Protein AF-A0A497QAN2-F1 (afdb_monomer)

Mean predicted aligned error: 10.4 Å

Sequence (99 aa):
MHITISEKNDDTTIGADDLYKSGKMPDMMKHWYSIRKQYPPEFLLAYRMGDFYEFFYDDAINVSKLLGLTLTKRGSGPSRHPLAGIPHKATQHFKTLVK

Foldseek 3Di:
DDDDDPDPPPDLAQALVNCQVVVVDDPVSVVVVVVVVVDDPLDFDQDDDDQKGKGWAPSQVVLCVQQVFDWDWDDDDNNTTIMTIDGNVPVVSVVSVPD

Nearest PDB structures (foldseek):
  5x9w-assembly1_B  TM=8.591E-01  e=1.165E-06  Neisseria gonorrhoeae FA 1090
  5yk4-assembly1_B  TM=8.885E-01  e=2.886E-06  Neisseria gonorrhoeae FA 1090
  1nne-assembly1_B  TM=8.740E-01  e=3.741E-06  Thermus aquaticus
  1fw6-assembly1_B  TM=8.736E-01  e=4.259E-06  Thermus aquaticus
  1nne-assembly1_A  TM=8.863E-01  e=1.773E-05  Thermus aquaticus

Structure (mmCIF, N/CA/C/O backbone):
data_AF-A0A497QAN2-F1
#
_entry.id   AF-A0A497QAN2-F1
#
loop_
_atom_site.group_PDB
_atom_site.id
_atom_site.type_symbol
_atom_site.label_atom_id
_atom_site.label_alt_id
_atom_site.label_comp_id
_atom_site.label_asym_id
_atom_site.label_entity_id
_atom_site.label_seq_id
_atom_site.pdbx_PDB_ins_code
_atom_site.Cartn_x
_atom_site.Cartn_y
_atom_site.Cartn_z
_atom_site.occupancy
_atom_site.B_iso_or_equiv
_atom_site.auth_seq_id
_atom_site.auth_comp_id
_atom_site.auth_asym_id
_atom_site.auth_atom_id
_atom_site.pdbx_PDB_model_num
ATOM 1 N N . MET A 1 1 ? 28.219 31.193 -13.334 1.00 38.09 1 MET A N 1
ATOM 2 C CA . MET A 1 1 ? 27.570 29.891 -13.599 1.00 38.09 1 MET A CA 1
ATOM 3 C C . MET A 1 1 ? 27.221 29.276 -12.256 1.00 38.09 1 MET A C 1
ATOM 5 O O . MET A 1 1 ? 28.122 28.836 -11.558 1.00 38.09 1 MET A O 1
ATOM 9 N N . HIS A 1 2 ? 25.955 29.353 -11.844 1.00 27.12 2 HIS A N 1
ATOM 10 C CA . HIS A 1 2 ? 25.498 28.745 -10.593 1.00 27.12 2 HIS A CA 1
ATOM 11 C C . HIS A 1 2 ? 25.283 27.250 -10.833 1.00 27.12 2 HIS A C 1
ATOM 13 O O . HIS A 1 2 ? 24.337 26.855 -11.506 1.00 27.12 2 HIS A O 1
ATOM 19 N N . ILE A 1 3 ? 26.202 26.436 -10.325 1.00 30.42 3 ILE A N 1
ATOM 20 C CA . ILE A 1 3 ? 26.040 24.989 -10.207 1.00 30.42 3 ILE A CA 1
ATOM 21 C C . ILE A 1 3 ? 25.399 24.709 -8.847 1.00 30.42 3 ILE A C 1
ATOM 23 O O . ILE A 1 3 ? 26.079 24.684 -7.825 1.00 30.42 3 ILE A O 1
ATOM 27 N N . THR A 1 4 ? 24.076 24.552 -8.822 1.00 31.05 4 THR A N 1
ATOM 28 C CA . THR A 1 4 ? 23.373 24.066 -7.630 1.00 31.05 4 THR A CA 1
ATOM 29 C C . THR A 1 4 ? 23.656 22.575 -7.493 1.00 31.05 4 THR A C 1
ATOM 31 O O . THR A 1 4 ? 23.233 21.772 -8.323 1.00 31.05 4 THR A O 1
ATOM 34 N N . ILE A 1 5 ? 24.414 22.223 -6.457 1.00 39.25 5 ILE A N 1
ATOM 35 C CA . ILE A 1 5 ? 24.661 20.849 -6.033 1.00 39.25 5 ILE A CA 1
ATOM 36 C C . ILE A 1 5 ? 23.306 20.264 -5.606 1.00 39.25 5 ILE A C 1
ATOM 38 O O . ILE A 1 5 ? 22.747 20.685 -4.597 1.00 39.25 5 ILE A O 1
ATOM 42 N N . SER A 1 6 ? 22.744 19.342 -6.393 1.00 39.44 6 SER A N 1
ATOM 43 C CA . SER A 1 6 ? 21.564 18.572 -5.993 1.00 39.44 6 SER A CA 1
ATOM 44 C C . SER A 1 6 ? 21.920 17.724 -4.774 1.00 39.44 6 SER A C 1
ATOM 46 O O . SER A 1 6 ? 22.775 16.839 -4.857 1.00 39.44 6 SER A O 1
ATOM 48 N N . GLU A 1 7 ? 21.281 18.027 -3.648 1.00 38.78 7 GLU A N 1
ATOM 49 C CA . GLU A 1 7 ? 21.362 17.268 -2.406 1.00 38.78 7 GLU A CA 1
ATOM 50 C C . GLU A 1 7 ? 21.048 15.792 -2.682 1.00 38.78 7 GLU A C 1
ATOM 52 O O . GLU A 1 7 ? 19.922 15.407 -3.000 1.00 38.78 7 GLU A O 1
ATOM 57 N N . LYS A 1 8 ? 22.078 14.946 -2.581 1.00 45.97 8 LYS A N 1
ATOM 58 C CA . LYS A 1 8 ? 21.909 13.506 -2.415 1.00 45.97 8 LYS A CA 1
ATOM 59 C C . LYS A 1 8 ? 21.388 13.277 -1.000 1.00 45.97 8 LYS A C 1
ATOM 61 O O . LYS A 1 8 ? 22.185 13.168 -0.073 1.00 45.97 8 LYS A O 1
ATOM 66 N N . ASN A 1 9 ? 20.068 13.210 -0.843 1.00 42.75 9 ASN A N 1
ATOM 67 C CA . ASN A 1 9 ? 19.476 12.672 0.374 1.00 42.75 9 ASN A CA 1
ATOM 68 C C . ASN A 1 9 ? 19.610 11.148 0.363 1.00 42.75 9 ASN A C 1
ATOM 70 O O . ASN A 1 9 ? 18.985 10.442 -0.428 1.00 42.75 9 ASN A O 1
ATOM 74 N N . ASP A 1 10 ? 20.480 10.677 1.245 1.00 43.72 10 ASP A N 1
ATOM 75 C CA . ASP A 1 10 ? 20.649 9.291 1.651 1.00 43.72 10 ASP A CA 1
ATOM 76 C C . ASP A 1 10 ? 19.418 8.861 2.478 1.00 43.72 10 ASP A C 1
ATOM 78 O O . ASP A 1 10 ? 19.418 8.894 3.702 1.00 43.72 10 ASP A O 1
ATOM 82 N N . ASP A 1 11 ? 18.322 8.509 1.804 1.00 43.88 11 ASP A N 1
ATOM 83 C CA . ASP A 1 11 ? 17.318 7.581 2.332 1.00 43.88 11 ASP A CA 1
ATOM 84 C C . ASP A 1 11 ? 17.089 6.518 1.259 1.00 43.88 11 ASP A C 1
ATOM 86 O O . ASP A 1 11 ? 16.772 6.800 0.106 1.00 43.88 11 ASP A O 1
ATOM 90 N N . THR A 1 12 ? 17.337 5.266 1.616 1.00 43.47 12 THR A N 1
ATOM 91 C CA . THR A 1 12 ? 17.404 4.114 0.707 1.00 43.47 12 THR A CA 1
ATOM 92 C C . THR A 1 12 ? 16.026 3.643 0.217 1.00 43.47 12 THR A C 1
ATOM 94 O O . THR A 1 12 ? 15.766 2.440 0.114 1.00 43.47 12 THR A O 1
ATOM 97 N N . THR A 1 13 ? 15.129 4.571 -0.113 1.00 52.00 13 THR A N 1
ATOM 98 C CA . THR A 1 13 ? 13.849 4.294 -0.761 1.00 52.00 13 THR A CA 1
ATOM 99 C C . THR A 1 13 ? 13.700 5.157 -2.013 1.00 52.00 13 THR A C 1
ATOM 101 O O . THR A 1 13 ? 13.384 6.339 -1.971 1.00 52.00 13 THR A O 1
ATOM 104 N N . ILE A 1 14 ? 13.950 4.556 -3.181 1.00 58.59 14 ILE A N 1
ATOM 105 C CA . ILE A 1 14 ? 13.631 5.200 -4.459 1.00 58.59 14 ILE A CA 1
ATOM 106 C C . ILE A 1 14 ? 12.108 5.379 -4.492 1.00 58.59 14 ILE A C 1
ATOM 108 O O . ILE A 1 14 ? 11.372 4.388 -4.444 1.00 58.59 14 ILE A O 1
ATOM 112 N N . GLY A 1 15 ? 11.642 6.629 -4.534 1.00 63.03 15 GLY A N 1
ATOM 113 C CA . GLY A 1 15 ? 10.221 6.950 -4.625 1.00 63.03 15 GLY A CA 1
ATOM 114 C C . GLY A 1 15 ? 9.578 6.303 -5.854 1.00 63.03 15 GLY A C 1
ATOM 115 O O . GLY A 1 15 ? 10.225 6.106 -6.886 1.00 63.03 15 GLY A O 1
ATOM 116 N N . ALA A 1 16 ? 8.288 5.965 -5.762 1.00 66.75 16 ALA A N 1
ATOM 117 C CA . ALA A 1 16 ? 7.561 5.342 -6.872 1.00 66.75 16 ALA A CA 1
ATOM 118 C C . ALA A 1 16 ? 7.615 6.195 -8.155 1.00 66.75 16 ALA A C 1
ATOM 120 O O . ALA A 1 16 ? 7.732 5.653 -9.253 1.00 66.75 16 ALA A O 1
ATOM 121 N N . ASP A 1 17 ? 7.571 7.524 -8.010 1.00 68.25 17 ASP A N 1
ATOM 122 C CA . ASP A 1 17 ? 7.651 8.480 -9.120 1.00 68.25 17 ASP A CA 1
ATOM 123 C C . ASP A 1 17 ? 9.029 8.466 -9.807 1.00 68.25 17 ASP A C 1
ATOM 125 O O . ASP A 1 17 ? 9.100 8.365 -11.033 1.00 68.25 17 ASP A O 1
ATOM 129 N N . ASP A 1 18 ? 10.119 8.454 -9.035 1.00 69.25 18 ASP A N 1
ATOM 130 C CA . ASP A 1 18 ? 11.490 8.343 -9.549 1.00 69.25 18 ASP A CA 1
ATOM 131 C C . ASP A 1 18 ? 11.750 7.001 -10.247 1.00 69.25 18 ASP A 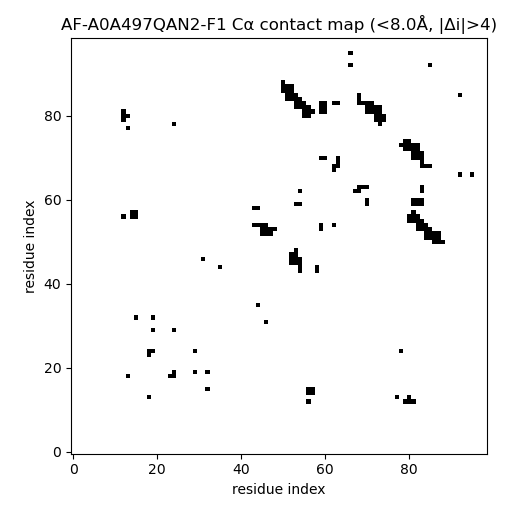C 1
ATOM 133 O O . ASP A 1 18 ? 12.350 6.946 -11.328 1.00 69.25 18 ASP A O 1
ATOM 137 N N . LEU A 1 19 ? 11.256 5.893 -9.682 1.00 70.75 19 LEU A N 1
ATOM 138 C CA . LEU A 1 19 ? 11.413 4.582 -10.311 1.00 70.75 19 LEU A CA 1
ATOM 139 C C . LEU A 1 19 ? 10.588 4.469 -11.604 1.00 70.75 19 LEU A C 1
ATOM 141 O O . LEU A 1 19 ? 11.058 3.878 -12.579 1.00 70.75 19 LEU A O 1
ATOM 145 N N . TYR A 1 20 ? 9.396 5.071 -11.643 1.00 70.31 20 TYR A N 1
ATOM 146 C CA . TYR A 1 20 ? 8.576 5.139 -12.851 1.00 70.31 20 TYR A CA 1
ATOM 147 C C . TYR A 1 20 ? 9.258 5.971 -13.948 1.00 70.31 20 TYR A C 1
ATOM 149 O O . TYR A 1 20 ? 9.384 5.505 -15.081 1.00 70.31 20 TYR A O 1
ATOM 157 N N . LYS A 1 21 ? 9.775 7.162 -13.612 1.00 70.12 21 LYS A N 1
ATOM 158 C CA . LYS A 1 21 ? 10.491 8.046 -14.551 1.00 70.12 21 LYS A CA 1
ATOM 159 C C . LYS A 1 21 ? 11.795 7.444 -15.076 1.00 70.12 21 LYS A C 1
ATOM 161 O O . LYS A 1 21 ? 12.142 7.663 -16.231 1.00 70.12 21 LYS A O 1
ATOM 166 N N . SER A 1 22 ? 12.502 6.664 -14.257 1.00 70.56 22 SER A N 1
ATOM 167 C CA . SER A 1 22 ? 13.750 6.000 -14.663 1.00 70.56 22 SER A CA 1
ATOM 168 C C . SER A 1 22 ? 13.549 4.771 -15.560 1.00 70.56 22 SER A C 1
ATOM 170 O O . SER A 1 22 ? 14.532 4.195 -16.026 1.00 70.56 22 SER A O 1
ATOM 172 N N . GLY A 1 23 ? 12.304 4.328 -15.785 1.00 70.56 23 GLY A N 1
ATOM 173 C CA . GLY A 1 23 ? 11.987 3.158 -16.612 1.00 70.56 23 GLY A CA 1
ATOM 174 C C . GLY A 1 23 ? 12.415 1.810 -16.013 1.00 70.56 23 GLY A C 1
ATOM 175 O O . GLY A 1 23 ? 12.194 0.773 -16.633 1.00 70.56 23 GLY A O 1
ATOM 176 N N . LYS A 1 24 ? 12.988 1.801 -14.801 1.00 72.19 24 LYS A N 1
ATOM 177 C CA . LYS A 1 24 ? 13.465 0.596 -14.092 1.00 72.19 24 LYS A CA 1
ATOM 178 C C . LYS A 1 24 ? 12.380 -0.090 -13.255 1.00 72.19 24 LYS A C 1
ATOM 180 O O . LYS A 1 24 ? 12.661 -1.041 -12.528 1.00 72.19 24 LYS A O 1
ATOM 185 N N . MET A 1 25 ? 11.148 0.403 -13.331 1.00 75.81 25 MET A N 1
ATOM 186 C CA . MET A 1 25 ? 10.002 -0.160 -12.631 1.00 75.81 25 MET A CA 1
ATOM 187 C C . MET A 1 25 ? 9.558 -1.484 -13.291 1.00 75.81 25 MET A C 1
ATOM 189 O O . MET A 1 25 ? 9.387 -1.512 -14.508 1.00 75.81 25 MET A O 1
ATOM 193 N N . PRO A 1 26 ? 9.341 -2.574 -12.530 1.00 78.81 26 PRO A N 1
ATOM 194 C CA . PRO A 1 26 ? 8.756 -3.809 -13.062 1.00 78.81 26 PRO A CA 1
ATOM 195 C C . PRO A 1 26 ? 7.372 -3.572 -13.683 1.00 78.81 26 PRO A C 1
ATOM 197 O O . PRO A 1 26 ? 6.631 -2.712 -13.211 1.00 78.81 26 P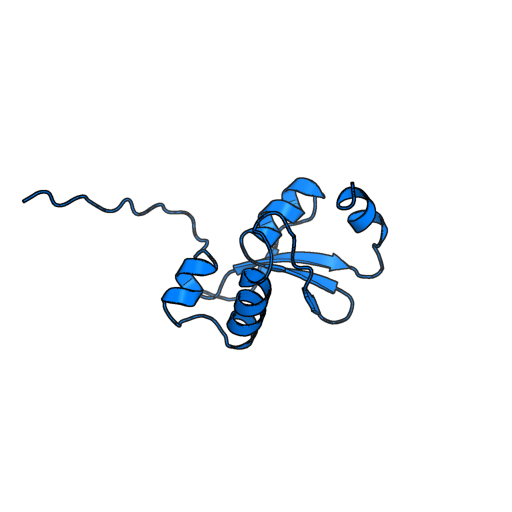RO A O 1
ATOM 200 N N . ASP A 1 27 ? 6.970 -4.351 -14.690 1.00 80.75 27 ASP A N 1
ATOM 201 C CA . ASP A 1 27 ? 5.705 -4.105 -15.411 1.00 80.75 27 ASP A CA 1
ATOM 202 C C . ASP A 1 27 ? 4.461 -4.149 -14.510 1.00 80.75 27 ASP A C 1
ATOM 204 O O . ASP A 1 27 ? 3.570 -3.308 -14.637 1.00 80.75 27 ASP A O 1
ATOM 208 N N . MET A 1 28 ? 4.443 -5.037 -13.511 1.00 78.12 28 MET A N 1
ATOM 209 C CA . MET A 1 28 ? 3.383 -5.068 -12.491 1.00 78.12 28 MET A CA 1
ATOM 210 C C . MET A 1 28 ? 3.307 -3.768 -11.678 1.00 78.12 28 MET A C 1
ATOM 212 O O . MET A 1 28 ? 2.222 -3.259 -11.401 1.00 78.12 28 MET A O 1
ATOM 216 N N . MET A 1 29 ? 4.461 -3.198 -11.328 1.00 79.69 29 MET A N 1
ATOM 217 C CA . MET A 1 29 ? 4.544 -1.931 -10.599 1.00 79.69 29 MET A CA 1
ATOM 218 C C . MET A 1 29 ? 4.124 -0.749 -11.478 1.00 79.69 29 MET A C 1
ATOM 220 O O . MET A 1 29 ? 3.463 0.160 -10.983 1.00 79.69 29 MET A O 1
ATOM 224 N N . LYS A 1 30 ? 4.431 -0.776 -12.785 1.00 81.81 30 LYS A N 1
ATOM 225 C CA . LYS A 1 30 ? 3.957 0.247 -13.735 1.00 81.81 30 LYS A CA 1
ATOM 226 C C . LYS A 1 30 ? 2.433 0.283 -13.788 1.00 81.81 30 LYS A C 1
ATOM 228 O O . LYS A 1 30 ? 1.850 1.364 -13.798 1.00 81.81 30 LYS A O 1
ATOM 233 N N . HIS A 1 31 ? 1.792 -0.886 -13.795 1.00 82.69 31 HIS A N 1
ATOM 234 C CA . HIS A 1 31 ? 0.335 -0.983 -13.784 1.00 82.69 31 HIS A CA 1
ATOM 235 C C . HIS A 1 31 ? -0.260 -0.426 -12.486 1.00 82.69 31 HIS A C 1
ATOM 237 O O . HIS A 1 31 ? -1.142 0.431 -12.538 1.00 82.69 31 HIS A O 1
ATOM 243 N N . TRP A 1 32 ? 0.274 -0.837 -11.330 1.00 83.06 32 TRP A N 1
ATOM 244 C CA . TRP A 1 32 ? -0.128 -0.276 -10.037 1.00 83.06 32 TRP A CA 1
ATOM 245 C C . TRP A 1 32 ? 0.018 1.250 -10.012 1.00 83.06 32 TRP A C 1
ATOM 247 O O . TRP A 1 32 ? -0.919 1.952 -9.642 1.00 83.06 32 TRP A O 1
ATOM 257 N N . TYR A 1 33 ? 1.154 1.772 -10.476 1.00 82.44 33 TYR A N 1
ATOM 258 C CA . TYR A 1 33 ? 1.437 3.204 -10.479 1.00 82.44 33 TYR A CA 1
ATOM 259 C C . TYR A 1 33 ? 0.526 3.985 -11.443 1.00 82.44 33 TYR A C 1
ATOM 261 O O . TYR A 1 33 ? 0.062 5.077 -11.116 1.00 82.44 33 TYR A O 1
ATOM 269 N N . SER A 1 34 ? 0.205 3.415 -12.609 1.00 83.75 34 SER A N 1
ATOM 270 C CA . SER A 1 34 ? -0.755 3.994 -13.558 1.00 83.75 34 SER A CA 1
ATOM 271 C C . SER A 1 34 ? -2.167 4.080 -12.975 1.00 83.75 34 SER A C 1
ATOM 273 O O . SER A 1 34 ? -2.858 5.073 -13.201 1.00 83.75 34 SER A O 1
ATOM 275 N N . ILE A 1 35 ? -2.589 3.084 -12.191 1.00 84.12 35 ILE A N 1
ATOM 276 C CA . ILE A 1 35 ? -3.856 3.137 -11.452 1.00 84.12 35 ILE A CA 1
ATOM 277 C C . ILE A 1 35 ? -3.758 4.160 -10.320 1.00 84.12 35 ILE A C 1
ATOM 279 O O . ILE A 1 35 ? -4.634 5.008 -10.195 1.00 84.12 35 ILE A O 1
ATOM 283 N N . ARG A 1 36 ? -2.671 4.154 -9.537 1.00 79.88 36 ARG A N 1
ATOM 284 C CA . ARG A 1 36 ? -2.465 5.086 -8.417 1.00 79.88 36 ARG A CA 1
ATOM 285 C C . ARG A 1 36 ? -2.547 6.546 -8.857 1.00 79.88 36 ARG A C 1
ATOM 287 O O . ARG A 1 36 ? -3.152 7.343 -8.149 1.00 79.88 36 ARG A O 1
ATOM 294 N N . LYS A 1 37 ? -2.003 6.878 -10.035 1.00 82.94 37 LYS A N 1
ATOM 295 C CA . LYS A 1 37 ? -2.051 8.226 -10.628 1.00 82.94 37 L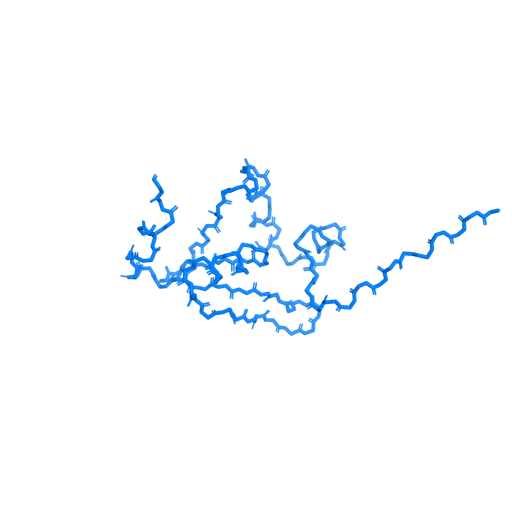YS A CA 1
ATOM 296 C C . LYS A 1 37 ? -3.449 8.714 -11.009 1.00 82.94 37 LYS A C 1
ATOM 298 O O . LYS A 1 37 ? -3.620 9.913 -11.194 1.00 82.94 37 LYS A O 1
ATOM 303 N N . GLN A 1 38 ? -4.421 7.817 -11.157 1.00 85.50 38 GLN A N 1
ATOM 304 C CA . GLN A 1 38 ? -5.802 8.190 -11.480 1.00 85.50 38 GLN A CA 1
ATOM 305 C C . GLN A 1 38 ? -6.590 8.649 -10.249 1.00 85.50 38 GLN A C 1
ATOM 307 O O . GLN A 1 38 ? -7.665 9.222 -10.399 1.00 85.50 38 GLN A O 1
ATOM 312 N N . TYR A 1 39 ? -6.060 8.423 -9.044 1.00 81.88 39 TYR A N 1
ATOM 313 C CA . TYR A 1 3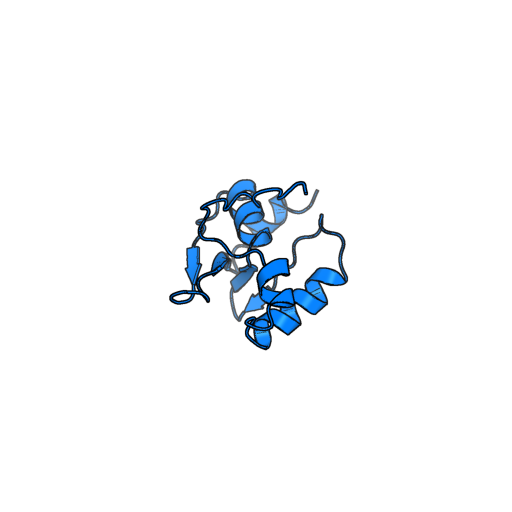9 ? -6.704 8.797 -7.791 1.00 81.88 39 TYR A CA 1
ATOM 314 C C . TYR A 1 39 ? -5.944 9.927 -7.090 1.00 81.88 39 TYR A C 1
ATOM 316 O O . TYR A 1 39 ? -4.725 10.041 -7.254 1.00 81.88 39 TYR A O 1
ATOM 324 N N . PRO A 1 40 ? -6.631 10.752 -6.277 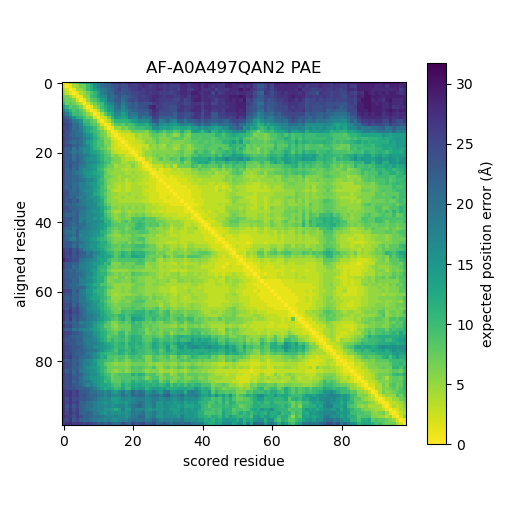1.00 80.06 40 PRO A N 1
ATOM 325 C CA . PRO A 1 40 ? -5.969 11.795 -5.509 1.00 80.06 40 PRO A CA 1
ATOM 326 C C . PRO A 1 40 ? -4.914 11.205 -4.555 1.00 80.06 40 PRO A C 1
ATOM 328 O O . PRO A 1 40 ? -5.059 10.068 -4.087 1.00 80.06 40 PRO A O 1
ATOM 331 N N . PRO A 1 41 ? -3.857 11.966 -4.224 1.00 72.88 41 PRO A N 1
ATOM 332 C CA . PRO A 1 41 ? -2.773 11.491 -3.359 1.00 72.88 41 PRO A CA 1
ATOM 333 C C . PRO A 1 41 ? -3.269 11.062 -1.969 1.00 72.88 41 PRO A C 1
ATOM 335 O O . PRO A 1 41 ? -2.686 10.173 -1.360 1.00 72.88 41 PRO A O 1
ATOM 338 N N . GLU A 1 42 ? -4.390 11.625 -1.522 1.00 74.38 42 GLU A N 1
ATOM 339 C CA . GLU A 1 42 ? -5.049 11.363 -0.238 1.00 74.38 42 GLU A CA 1
ATOM 340 C C . GLU A 1 42 ? -5.680 9.962 -0.141 1.00 74.38 42 GLU A C 1
ATOM 342 O O . GLU A 1 42 ? -5.947 9.472 0.955 1.00 74.38 42 GLU A O 1
ATOM 347 N N . PHE A 1 43 ? -5.929 9.306 -1.279 1.00 77.88 43 PHE A N 1
ATOM 348 C CA . PHE A 1 43 ? -6.543 7.981 -1.331 1.00 77.88 43 PHE A CA 1
ATOM 349 C C . PHE A 1 43 ? -5.480 6.896 -1.260 1.00 77.88 43 PHE A C 1
ATOM 351 O O . PHE A 1 43 ? -4.497 6.943 -1.986 1.00 77.88 43 PHE A O 1
ATOM 358 N N . LEU A 1 44 ? -5.710 5.866 -0.452 1.00 79.25 44 LEU A N 1
ATOM 359 C CA . LEU A 1 44 ? -4.821 4.711 -0.373 1.00 79.25 44 LEU A CA 1
ATOM 360 C C . LEU A 1 44 ? -5.258 3.640 -1.376 1.00 79.25 44 LEU A C 1
ATOM 362 O O . LEU A 1 44 ? -6.408 3.198 -1.358 1.00 79.25 44 LEU A O 1
ATOM 366 N N . LEU A 1 45 ? -4.339 3.182 -2.231 1.00 81.94 45 LEU A N 1
ATOM 367 C CA . LEU A 1 45 ? -4.615 2.094 -3.171 1.00 81.94 45 LEU A CA 1
ATOM 368 C C . LEU A 1 45 ? -4.276 0.741 -2.535 1.00 81.94 45 LEU A C 1
ATOM 370 O O . LEU A 1 45 ? -3.119 0.323 -2.519 1.00 81.94 45 LEU A O 1
ATOM 374 N N . ALA A 1 46 ? -5.301 0.049 -2.039 1.00 82.50 46 ALA A N 1
ATOM 375 C CA . ALA A 1 46 ? -5.174 -1.314 -1.532 1.00 82.50 46 ALA A CA 1
ATOM 376 C C . ALA A 1 46 ? -5.119 -2.310 -2.702 1.00 82.50 46 ALA A C 1
ATOM 378 O O . ALA A 1 46 ? -6.143 -2.630 -3.309 1.00 82.50 46 ALA A O 1
ATOM 379 N N . TYR A 1 47 ? -3.929 -2.814 -3.027 1.00 84.38 47 TYR A N 1
ATOM 380 C CA . TYR A 1 47 ? -3.765 -3.776 -4.113 1.00 84.38 47 TYR A CA 1
ATOM 381 C C . TYR A 1 47 ? -3.950 -5.200 -3.587 1.00 84.38 47 TYR A C 1
ATOM 383 O O . TYR A 1 47 ? -3.172 -5.684 -2.767 1.00 84.38 47 TYR A O 1
ATOM 391 N N . ARG A 1 48 ? -4.998 -5.895 -4.034 1.00 82.75 48 ARG A N 1
ATOM 392 C CA . ARG A 1 48 ? -5.288 -7.250 -3.554 1.00 82.75 48 ARG A CA 1
ATOM 393 C C . ARG A 1 48 ? -4.375 -8.278 -4.227 1.00 82.75 48 ARG A C 1
ATOM 395 O O . ARG A 1 48 ? -4.567 -8.603 -5.395 1.00 82.75 48 ARG A O 1
ATOM 402 N N . MET A 1 49 ? -3.456 -8.855 -3.457 1.00 81.38 49 MET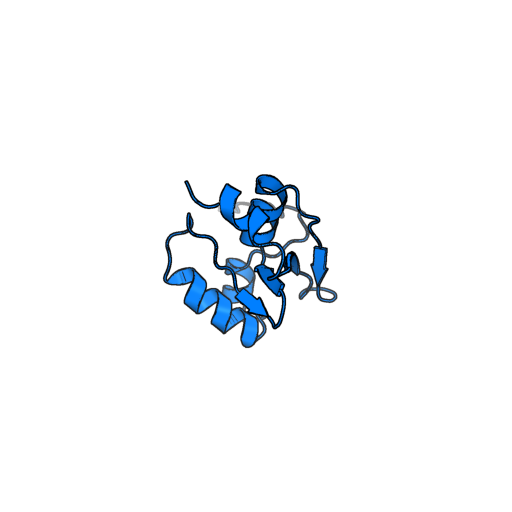 A N 1
ATOM 403 C CA . MET A 1 49 ? -2.665 -10.030 -3.830 1.00 81.38 49 MET A CA 1
ATOM 404 C C . MET A 1 49 ? -3.130 -11.238 -3.011 1.00 81.38 49 MET A C 1
ATOM 406 O O . MET A 1 49 ? -2.674 -11.482 -1.893 1.00 81.38 49 MET A O 1
ATOM 410 N N . GLY A 1 50 ? -4.071 -12.006 -3.565 1.00 83.38 50 GLY A N 1
ATOM 411 C CA . GLY A 1 50 ? -4.615 -13.198 -2.909 1.00 83.38 50 GLY A CA 1
ATOM 412 C C . GLY A 1 50 ? -5.405 -12.866 -1.638 1.00 83.38 50 GLY A C 1
ATOM 413 O O . GLY A 1 50 ? -6.454 -12.215 -1.709 1.00 83.38 50 GLY A O 1
ATOM 414 N N . ASP A 1 51 ? -4.907 -13.337 -0.491 1.00 85.12 51 ASP A N 1
ATOM 415 C CA . ASP A 1 51 ? -5.500 -13.105 0.837 1.00 85.12 51 ASP A CA 1
ATOM 416 C C . ASP A 1 51 ? -4.926 -11.859 1.533 1.00 85.12 51 ASP A C 1
ATOM 418 O O . ASP A 1 51 ? -5.257 -11.608 2.683 1.00 85.12 51 ASP A O 1
ATOM 422 N N . PHE A 1 52 ? -4.081 -11.06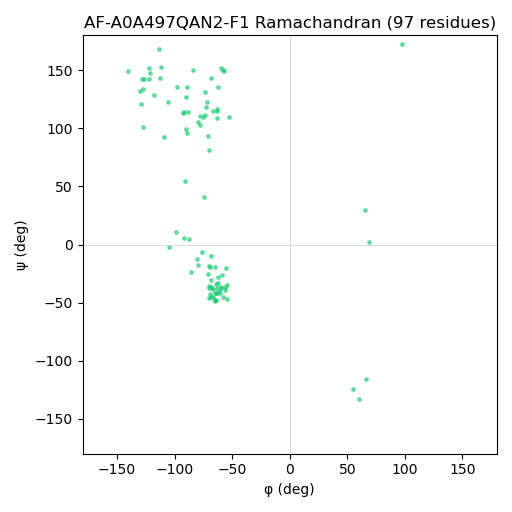0 0.872 1.00 82.62 52 PHE A N 1
ATOM 423 C CA . PHE A 1 52 ? -3.523 -9.829 1.437 1.00 82.62 52 PHE A CA 1
ATOM 424 C C . PHE A 1 52 ? -3.860 -8.612 0.576 1.00 82.62 52 PHE A C 1
ATOM 426 O O . PHE A 1 52 ? -3.851 -8.667 -0.653 1.00 82.62 52 PHE A O 1
ATOM 433 N N . TYR A 1 53 ? -4.127 -7.495 1.241 1.00 85.50 53 TYR A N 1
ATOM 434 C CA . TYR A 1 53 ? -4.081 -6.170 0.642 1.00 85.50 53 TYR A CA 1
ATOM 435 C C . TYR A 1 53 ? -2.683 -5.603 0.842 1.00 85.50 53 TYR A C 1
ATOM 437 O O . TYR A 1 53 ? -2.268 -5.360 1.975 1.00 85.50 53 TYR A O 1
ATOM 445 N N . GLU A 1 54 ? -1.958 -5.422 -0.254 1.00 85.75 54 GLU A N 1
ATOM 446 C CA . GLU A 1 54 ? -0.615 -4.863 -0.265 1.00 85.75 54 GLU A CA 1
ATOM 447 C C . GLU A 1 54 ? -0.659 -3.371 -0.621 1.00 85.75 54 GLU A C 1
ATOM 449 O O . GLU A 1 54 ? -1.345 -2.940 -1.551 1.00 85.75 54 GLU A O 1
ATOM 454 N N . PHE A 1 55 ? 0.107 -2.594 0.137 1.00 86.38 55 PHE A N 1
ATOM 455 C CA . PHE A 1 55 ? 0.418 -1.193 -0.114 1.00 86.38 55 PHE A CA 1
ATOM 456 C C . PHE A 1 55 ? 1.904 -1.089 -0.443 1.00 86.38 55 PHE A C 1
ATOM 458 O O . PHE A 1 55 ? 2.718 -1.801 0.152 1.00 86.38 55 PHE A O 1
ATOM 465 N N . PHE A 1 56 ? 2.263 -0.199 -1.365 1.00 84.88 56 PHE A N 1
ATOM 466 C CA . PHE A 1 56 ? 3.628 -0.066 -1.875 1.00 84.88 56 PHE A CA 1
ATOM 467 C C . PHE A 1 56 ? 4.168 1.350 -1.657 1.00 84.88 56 PHE A C 1
ATOM 469 O O . PHE A 1 56 ? 3.408 2.315 -1.648 1.00 84.88 56 PHE A O 1
ATOM 476 N N . TYR A 1 57 ? 5.492 1.480 -1.530 1.00 82.88 57 TYR A N 1
ATOM 477 C CA . TYR A 1 57 ? 6.187 2.772 -1.434 1.00 82.88 57 TYR A CA 1
ATOM 478 C C . TYR A 1 57 ? 5.654 3.657 -0.296 1.00 82.88 57 TYR A C 1
ATOM 480 O O . TYR A 1 57 ? 5.652 3.238 0.859 1.00 82.88 57 TYR A O 1
ATOM 488 N N . ASP A 1 58 ? 5.226 4.876 -0.617 1.00 81.69 58 ASP A N 1
ATOM 489 C CA . ASP A 1 58 ? 4.760 5.867 0.349 1.00 81.69 58 ASP A CA 1
ATOM 490 C C . ASP A 1 58 ? 3.458 5.429 1.034 1.00 81.69 58 ASP A C 1
ATOM 492 O O . ASP A 1 58 ? 3.328 5.536 2.253 1.00 81.69 58 ASP A O 1
ATOM 496 N N . ASP A 1 59 ? 2.547 4.796 0.283 1.00 81.31 59 ASP A N 1
ATOM 497 C CA . ASP A 1 59 ? 1.303 4.254 0.837 1.00 81.31 59 ASP A CA 1
ATOM 498 C C . ASP A 1 59 ? 1.598 3.215 1.927 1.00 81.31 59 ASP A C 1
ATOM 500 O O . ASP A 1 59 ? 0.932 3.193 2.960 1.00 81.31 59 ASP A O 1
ATOM 504 N N . ALA A 1 60 ? 2.642 2.397 1.753 1.00 85.38 60 ALA A N 1
ATOM 505 C CA . ALA A 1 60 ? 3.062 1.428 2.763 1.00 85.38 60 ALA A CA 1
ATOM 506 C C . ALA A 1 60 ? 3.521 2.098 4.063 1.00 85.38 60 ALA A C 1
ATOM 508 O O . ALA A 1 60 ? 3.191 1.629 5.153 1.00 85.38 60 ALA A O 1
ATOM 509 N N . ILE A 1 61 ? 4.276 3.193 3.954 1.00 83.81 61 ILE A N 1
ATOM 510 C CA . ILE A 1 61 ? 4.799 3.943 5.101 1.00 83.81 61 ILE A CA 1
ATOM 511 C C . ILE A 1 61 ? 3.648 4.632 5.838 1.00 83.81 61 ILE A C 1
ATOM 513 O O . ILE A 1 61 ? 3.564 4.545 7.065 1.00 83.81 61 ILE A O 1
ATOM 517 N N . ASN A 1 62 ? 2.738 5.269 5.099 1.00 82.94 62 ASN A N 1
ATOM 518 C CA . ASN A 1 62 ? 1.575 5.947 5.666 1.00 82.94 62 ASN A CA 1
ATOM 519 C C . ASN A 1 62 ? 0.637 4.960 6.364 1.00 82.94 62 ASN A C 1
ATOM 521 O O . ASN A 1 62 ? 0.273 5.171 7.518 1.00 82.94 62 ASN A O 1
ATOM 525 N N . VAL A 1 63 ? 0.307 3.845 5.709 1.00 82.62 63 VAL A N 1
ATOM 526 C CA . VAL A 1 63 ? -0.566 2.800 6.262 1.00 82.62 63 VAL A CA 1
ATOM 527 C C . VAL A 1 63 ? 0.061 2.127 7.479 1.00 82.62 63 VAL A C 1
ATOM 529 O O . VAL A 1 63 ? -0.621 1.910 8.480 1.00 82.62 63 VAL A O 1
ATOM 532 N N . SER A 1 64 ? 1.365 1.846 7.432 1.00 85.50 64 SER A N 1
ATOM 533 C CA . SER A 1 64 ? 2.107 1.310 8.575 1.00 85.50 64 SER A CA 1
ATOM 534 C C . SER A 1 64 ? 2.020 2.229 9.793 1.00 85.50 64 SER A C 1
ATOM 536 O O . SER A 1 64 ? 1.716 1.752 10.884 1.00 85.50 64 SER A O 1
ATOM 538 N N . LYS A 1 65 ? 2.202 3.543 9.612 1.00 83.81 65 LYS A N 1
ATOM 539 C CA . LYS A 1 65 ? 2.098 4.528 10.700 1.00 83.81 65 LYS A CA 1
ATOM 540 C C . LYS A 1 65 ? 0.666 4.708 11.200 1.00 83.81 65 LYS A C 1
ATOM 542 O O . LYS A 1 65 ? 0.453 4.771 12.405 1.00 83.81 65 LYS A O 1
ATOM 547 N N . LEU A 1 66 ? -0.304 4.780 10.290 1.00 82.31 66 LEU A N 1
ATOM 548 C CA . LEU A 1 66 ? -1.703 5.053 10.618 1.00 82.31 66 LEU A CA 1
ATOM 549 C C . LEU A 1 66 ? -2.371 3.881 11.349 1.00 82.31 66 LEU A C 1
ATOM 551 O O . LEU A 1 66 ? -3.167 4.092 12.258 1.00 82.31 66 LEU A O 1
ATOM 555 N N . LEU A 1 67 ? -2.039 2.648 10.960 1.00 79.19 67 LEU A N 1
ATOM 556 C CA . LEU A 1 67 ? -2.643 1.430 11.507 1.00 79.19 67 LEU A CA 1
ATOM 557 C C . LEU A 1 67 ? -1.733 0.666 12.475 1.00 79.19 67 LEU A C 1
ATOM 559 O O . LEU A 1 67 ? -2.147 -0.363 13.006 1.00 79.19 67 LEU A O 1
ATOM 563 N N . GLY A 1 68 ? -0.503 1.138 12.691 1.00 80.62 68 GLY A N 1
ATOM 564 C CA . GLY A 1 68 ? 0.493 0.449 13.514 1.00 80.62 68 GLY A CA 1
ATOM 565 C C . GLY A 1 68 ? 0.940 -0.896 12.931 1.00 80.62 68 GLY A C 1
ATOM 566 O O . GLY A 1 68 ? 1.253 -1.818 13.680 1.00 80.62 68 GLY A O 1
ATOM 567 N N . LEU A 1 69 ? 0.930 -1.042 11.603 1.00 80.81 69 LEU A N 1
ATOM 568 C CA . LEU A 1 69 ? 1.299 -2.289 10.926 1.00 80.81 69 LEU A CA 1
ATOM 569 C C . LEU A 1 69 ? 2.813 -2.387 10.749 1.00 80.81 69 LEU A C 1
ATOM 571 O O . LEU A 1 69 ? 3.495 -1.381 10.554 1.00 80.81 69 LEU A O 1
ATOM 575 N N . THR A 1 70 ? 3.348 -3.605 10.741 1.00 82.56 70 THR A N 1
ATOM 576 C CA . THR A 1 70 ? 4.768 -3.840 10.462 1.00 82.56 70 THR A CA 1
ATOM 577 C C . THR A 1 70 ? 5.101 -3.477 9.013 1.00 82.56 70 THR A C 1
ATOM 579 O O . THR A 1 70 ? 4.641 -4.131 8.076 1.00 82.56 70 THR A O 1
ATOM 582 N N . LEU A 1 71 ? 5.935 -2.449 8.823 1.00 84.25 71 LEU A N 1
ATOM 583 C CA . LEU A 1 71 ? 6.505 -2.122 7.519 1.00 84.25 71 LEU A CA 1
ATOM 584 C C . LEU A 1 71 ? 7.544 -3.180 7.142 1.00 84.25 71 LEU A C 1
ATOM 586 O O . LEU A 1 71 ? 8.522 -3.392 7.858 1.00 84.25 71 LEU A O 1
ATOM 590 N N . THR A 1 72 ? 7.357 -3.824 5.997 1.00 84.25 72 THR A N 1
ATOM 591 C CA . THR A 1 72 ? 8.308 -4.801 5.460 1.00 84.25 72 THR A CA 1
ATOM 592 C C . THR A 1 72 ? 8.928 -4.271 4.170 1.00 84.25 72 THR A C 1
ATOM 594 O O . THR A 1 72 ? 8.527 -3.235 3.642 1.00 84.25 72 THR A O 1
ATOM 597 N N . LYS A 1 73 ? 9.984 -4.920 3.679 1.00 82.62 73 LYS A N 1
ATOM 598 C CA . LYS A 1 73 ? 10.647 -4.548 2.423 1.00 82.62 73 LYS A CA 1
ATOM 599 C C . LYS A 1 73 ? 10.782 -5.804 1.570 1.00 82.62 73 LYS A C 1
ATOM 601 O O . LYS A 1 73 ? 11.240 -6.827 2.071 1.00 82.62 73 LYS A O 1
ATOM 606 N N . ARG A 1 74 ? 10.403 -5.733 0.294 1.00 78.31 74 ARG A N 1
ATOM 607 C CA . ARG A 1 74 ? 10.488 -6.850 -0.665 1.00 78.31 74 ARG A CA 1
ATOM 608 C C . ARG A 1 74 ? 11.357 -6.442 -1.839 1.00 78.31 74 ARG A C 1
ATOM 610 O O . ARG A 1 74 ? 11.421 -5.267 -2.187 1.00 78.31 74 ARG A O 1
ATOM 617 N N . GLY A 1 75 ? 12.051 -7.430 -2.396 1.00 73.31 75 GLY A N 1
ATOM 618 C CA . GLY A 1 75 ? 13.042 -7.248 -3.453 1.00 73.31 75 GLY A CA 1
ATOM 619 C C . GLY A 1 75 ? 14.486 -7.191 -2.941 1.00 73.31 75 GLY A C 1
ATOM 620 O O . GLY A 1 75 ? 14.755 -7.139 -1.737 1.00 73.31 75 GLY A O 1
ATOM 621 N N . SER A 1 76 ? 15.419 -7.190 -3.891 1.00 66.69 76 SER A N 1
ATOM 622 C CA . SER A 1 76 ? 16.866 -7.119 -3.660 1.00 66.69 76 SER A CA 1
ATOM 623 C C . SER A 1 76 ? 17.481 -5.969 -4.458 1.00 66.69 76 SER A C 1
ATOM 625 O O . SER A 1 76 ? 17.077 -5.702 -5.589 1.00 66.69 76 SER A O 1
ATOM 627 N N . GLY A 1 77 ? 18.464 -5.285 -3.864 1.00 70.25 77 GLY A N 1
ATOM 628 C CA . GLY A 1 77 ? 19.183 -4.176 -4.499 1.00 70.25 77 GLY A CA 1
ATOM 629 C C . GLY A 1 77 ? 18.270 -2.998 -4.891 1.00 70.25 77 GLY A C 1
ATOM 630 O O . GLY A 1 77 ? 17.448 -2.586 -4.072 1.00 70.25 77 GLY A O 1
ATOM 631 N N . PRO A 1 78 ? 18.379 -2.450 -6.119 1.00 60.88 78 PRO A N 1
ATOM 632 C CA . PRO A 1 78 ? 17.632 -1.263 -6.560 1.00 60.88 78 PRO A CA 1
ATOM 633 C C . PRO A 1 78 ? 16.121 -1.498 -6.713 1.00 60.88 78 PRO A C 1
ATOM 635 O O . PRO A 1 78 ? 15.365 -0.549 -6.890 1.00 60.88 78 PRO A O 1
ATOM 638 N N . SER A 1 79 ? 15.675 -2.753 -6.641 1.00 65.12 79 SER A N 1
ATOM 639 C CA . SER A 1 79 ? 14.260 -3.132 -6.646 1.00 65.12 79 SER A CA 1
ATOM 640 C C . SER A 1 79 ? 13.727 -3.396 -5.239 1.00 65.12 79 SER A C 1
ATOM 642 O O . SER A 1 79 ? 12.642 -3.947 -5.102 1.00 65.12 79 SER A O 1
ATOM 644 N N . ARG A 1 80 ? 14.477 -3.058 -4.180 1.00 75.50 80 ARG A N 1
ATOM 645 C CA . ARG A 1 80 ? 13.969 -3.114 -2.808 1.00 75.50 80 ARG A CA 1
ATOM 646 C C . ARG A 1 80 ? 12.977 -1.973 -2.596 1.00 75.50 80 ARG A C 1
ATOM 648 O O . ARG A 1 80 ? 13.355 -0.808 -2.647 1.00 75.50 80 ARG A O 1
ATOM 655 N N . HIS A 1 81 ? 11.731 -2.315 -2.304 1.00 79.06 81 HIS A N 1
ATOM 656 C CA . HIS A 1 81 ? 10.665 -1.350 -2.050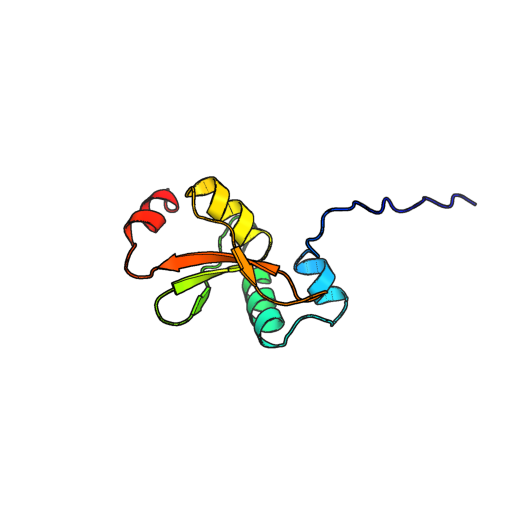 1.00 79.06 81 HIS A CA 1
ATOM 657 C C . HIS A 1 81 ? 9.957 -1.663 -0.724 1.00 79.06 81 HIS A C 1
ATOM 659 O O . HIS A 1 81 ? 9.788 -2.841 -0.376 1.00 79.06 81 HIS A O 1
ATOM 665 N N . PRO A 1 82 ? 9.559 -0.633 0.045 1.00 82.31 82 PRO A N 1
ATOM 666 C CA . PRO A 1 82 ? 8.762 -0.837 1.241 1.00 82.31 82 PRO A CA 1
ATOM 667 C C . PRO A 1 82 ? 7.359 -1.319 0.860 1.00 82.31 82 PRO A C 1
ATOM 669 O O . PRO A 1 82 ? 6.796 -0.909 -0.160 1.00 82.31 82 PRO A O 1
ATOM 672 N N . LEU A 1 83 ? 6.823 -2.217 1.679 1.00 85.25 83 LEU A N 1
ATOM 673 C CA . LEU A 1 83 ? 5.467 -2.727 1.570 1.00 85.25 83 LEU A CA 1
ATOM 674 C C . LEU A 1 83 ? 4.828 -2.885 2.951 1.00 85.25 83 LEU A C 1
ATOM 676 O O . LEU A 1 83 ? 5.487 -3.190 3.949 1.00 85.25 83 LEU A O 1
ATOM 680 N N . ALA A 1 84 ? 3.519 -2.713 2.988 1.00 86.94 84 ALA A N 1
ATOM 681 C CA . ALA A 1 84 ? 2.700 -3.041 4.140 1.00 86.94 84 ALA A CA 1
ATOM 682 C C . ALA A 1 84 ? 1.567 -3.939 3.654 1.00 86.94 84 ALA A C 1
ATOM 684 O O . ALA A 1 84 ? 0.966 -3.668 2.617 1.00 86.94 84 ALA A O 1
ATOM 685 N N . GLY A 1 85 ? 1.314 -5.027 4.375 1.00 84.25 85 GLY A N 1
ATOM 686 C CA . GLY A 1 85 ? 0.287 -6.000 4.029 1.00 84.25 85 GLY A CA 1
ATOM 687 C C . GLY A 1 85 ? -0.767 -6.071 5.122 1.00 84.25 85 GLY A C 1
ATOM 688 O O . GLY A 1 85 ? -0.426 -6.259 6.288 1.00 84.25 85 GLY A O 1
ATOM 689 N N . ILE A 1 86 ? -2.038 -5.954 4.749 1.00 82.06 86 ILE A N 1
ATOM 690 C CA . ILE A 1 86 ? -3.167 -6.235 5.639 1.00 82.06 86 ILE A CA 1
ATOM 691 C C . ILE A 1 86 ? -3.782 -7.563 5.203 1.00 82.06 86 ILE A C 1
ATOM 693 O O . ILE A 1 86 ? -4.189 -7.680 4.045 1.00 82.06 86 ILE A O 1
ATOM 697 N N . PRO A 1 87 ? -3.884 -8.571 6.084 1.00 82.50 87 PRO A N 1
ATOM 698 C CA . PRO A 1 87 ? -4.602 -9.787 5.743 1.00 82.50 87 PRO A CA 1
ATOM 699 C C . PRO A 1 87 ? -6.071 -9.453 5.471 1.00 82.50 87 PRO A C 1
ATOM 701 O O . PRO A 1 87 ? -6.709 -8.726 6.228 1.00 82.50 87 PRO A O 1
ATOM 704 N N . HIS A 1 88 ? -6.628 -10.012 4.403 1.00 73.88 88 HIS A N 1
ATOM 705 C CA . HIS A 1 88 ? -8.004 -9.804 3.955 1.00 73.88 88 HIS A CA 1
ATOM 706 C C . HIS A 1 88 ? -9.012 -10.116 5.068 1.00 73.88 88 HIS A C 1
ATOM 708 O O . HIS A 1 88 ? -10.027 -9.439 5.209 1.00 73.88 88 HIS A O 1
ATOM 714 N N . LYS A 1 89 ? -8.704 -11.110 5.910 1.00 70.06 89 LYS A N 1
ATOM 715 C CA . LYS A 1 89 ? -9.516 -11.484 7.077 1.00 70.06 89 LYS A CA 1
ATOM 716 C C . LYS A 1 89 ? -9.495 -10.452 8.206 1.00 70.06 89 LYS A C 1
ATOM 718 O O . LYS A 1 89 ? -10.386 -10.468 9.049 1.00 70.06 89 LYS A O 1
ATOM 723 N N . ALA A 1 90 ? -8.525 -9.543 8.229 1.00 71.50 90 ALA A N 1
ATOM 724 C CA . ALA A 1 90 ? -8.429 -8.487 9.226 1.00 71.50 90 ALA A CA 1
ATOM 725 C C . ALA A 1 90 ? -9.150 -7.211 8.762 1.00 71.50 90 ALA A C 1
ATOM 727 O O . ALA A 1 90 ? -8.605 -6.106 8.768 1.00 71.50 90 ALA A O 1
ATOM 728 N N . THR A 1 91 ? -10.429 -7.373 8.408 1.00 62.91 91 THR A N 1
ATOM 729 C CA . THR A 1 91 ? -11.356 -6.292 8.032 1.00 62.91 91 THR A CA 1
ATOM 730 C C . THR A 1 91 ? -11.484 -5.203 9.100 1.00 62.91 91 THR A C 1
ATOM 732 O O . THR A 1 91 ? -11.846 -4.071 8.789 1.00 62.91 91 THR A O 1
ATOM 735 N N . GLN A 1 92 ? -11.133 -5.509 10.352 1.00 65.69 92 GLN A N 1
ATOM 736 C CA . GLN A 1 92 ? -11.104 -4.553 11.457 1.00 65.69 92 GLN A CA 1
ATOM 737 C C . GLN A 1 92 ? -10.095 -3.410 11.230 1.00 65.69 92 GLN A C 1
ATOM 739 O O . GLN A 1 92 ? -10.381 -2.286 11.624 1.00 65.69 92 GLN A O 1
ATOM 744 N N . HIS A 1 93 ? -8.963 -3.654 10.553 1.00 65.25 93 HIS A N 1
ATOM 745 C CA . HIS A 1 93 ? -7.965 -2.611 10.271 1.00 65.25 93 HIS A CA 1
ATOM 746 C C . HIS A 1 93 ? -8.467 -1.562 9.272 1.00 65.25 93 HIS A C 1
ATOM 748 O O . HIS A 1 93 ? -8.103 -0.394 9.371 1.00 65.25 93 HIS A O 1
ATOM 754 N N . PHE A 1 94 ? -9.351 -1.952 8.350 1.00 66.12 94 PHE A N 1
ATOM 755 C CA . PHE A 1 94 ? -9.951 -1.017 7.397 1.00 66.12 94 PHE A CA 1
ATOM 756 C C . PHE A 1 94 ? -10.955 -0.072 8.059 1.00 66.12 94 PHE A C 1
ATOM 758 O O . PHE A 1 94 ? -11.125 1.046 7.584 1.00 66.12 94 PHE A O 1
ATOM 765 N N . LYS A 1 95 ? -11.574 -0.464 9.181 1.00 62.12 95 LYS A N 1
ATOM 766 C CA . LYS A 1 95 ? -12.529 0.398 9.899 1.00 62.12 95 LYS A CA 1
ATOM 767 C C . LYS A 1 95 ? -11.886 1.680 10.430 1.00 62.12 95 LYS A C 1
ATOM 769 O O . LYS A 1 95 ? -12.574 2.681 10.535 1.00 62.12 95 LYS A O 1
ATOM 774 N N . THR A 1 96 ? -10.586 1.666 10.723 1.00 61.94 96 THR A N 1
ATOM 775 C CA . THR A 1 96 ? -9.843 2.859 11.166 1.00 61.94 96 THR A CA 1
ATOM 776 C C . THR A 1 96 ? -9.448 3.774 9.998 1.00 61.94 96 THR A C 1
ATOM 778 O O . THR A 1 96 ? -9.124 4.937 10.217 1.00 61.94 96 THR A O 1
ATOM 781 N N . LEU A 1 97 ? -9.468 3.265 8.758 1.00 62.78 97 LEU A N 1
ATOM 782 C CA . LEU A 1 97 ? -9.169 4.041 7.548 1.00 62.78 97 LEU A CA 1
ATOM 783 C C . LEU A 1 97 ? -10.391 4.787 7.001 1.00 62.78 97 LEU A C 1
ATOM 785 O O . LEU A 1 97 ? -10.232 5.768 6.278 1.00 62.78 97 LEU A O 1
ATOM 789 N N . VAL A 1 98 ? -11.599 4.316 7.315 1.00 57.50 98 VAL A N 1
ATOM 790 C CA . VAL A 1 98 ? -12.852 4.934 6.876 1.00 57.50 98 VAL A CA 1
ATOM 791 C C . VAL A 1 98 ? -13.310 5.907 7.960 1.00 57.50 98 VAL A C 1
ATOM 793 O O . VAL A 1 98 ? -13.635 5.486 9.068 1.00 57.50 98 VAL A O 1
ATOM 796 N N . LYS A 1 99 ? -13.294 7.204 7.642 1.00 53.31 99 LYS A N 1
ATOM 797 C CA . LYS A 1 99 ? -13.935 8.252 8.445 1.00 53.31 99 LYS A CA 1
ATOM 798 C C . LYS A 1 99 ? -15.399 8.400 8.058 1.00 53.31 99 LYS A C 1
ATOM 800 O O . LYS A 1 99 ? -15.684 8.289 6.845 1.00 53.31 99 LYS A O 1
#

pLDDT: mean 72.03, std 14.91, range [27.12, 86.94]

Radius of gyration: 15.37 Å; Cα contacts (8 Å, |Δi|>4): 102; chains: 1; bounding box: 42×43×30 Å

Secondary structure (DSSP, 8-state):
-----------S---HHHHHHTT-S-HHHHHHHHHHTTS-TTS---EEETTEEEEEHHHHHHHHHHHT---EEESSGGG-EEEEEEETT-HHHHHTT--

Solvent-accessible surface area (backbone atoms only — not comparable to full-atom values): 6176 Å² total; per-residue (Å²): 133,90,79,79,79,77,79,81,73,92,59,97,59,82,47,66,66,60,35,56,74,67,67,75,47,54,72,72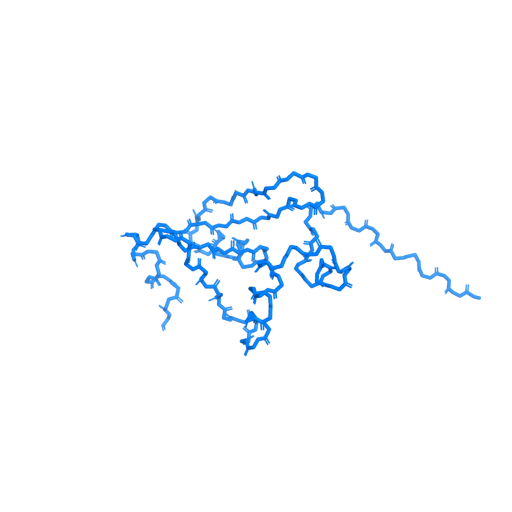,54,48,52,52,49,59,55,52,70,76,46,62,88,91,58,79,70,72,44,74,59,88,64,27,31,38,25,54,43,67,52,7,53,53,47,16,68,76,71,72,44,76,68,43,72,49,72,66,75,96,60,36,41,44,28,21,70,45,50,58,89,51,57,71,65,54,58,79,73,58,128